Protein AF-A0A4Y2TLR2-F1 (afdb_monomer)

Solvent-accessible surface area (backbone atoms only — not comparable to full-atom values): 9672 Å² total; per-residue (Å²): 110,70,72,55,53,54,49,50,54,50,60,76,41,34,89,65,40,56,84,35,80,48,77,47,79,36,65,54,65,75,53,38,49,61,77,74,69,52,57,63,88,79,41,56,71,67,55,31,55,53,49,62,66,49,66,69,46,48,69,49,66,46,72,44,63,62,88,77,40,55,68,62,54,53,51,71,72,61,75,75,86,65,58,67,70,52,52,52,54,50,49,54,51,51,51,52,48,52,51,52,59,68,67,53,78,76,45,71,67,59,54,50,53,49,49,58,51,41,71,70,31,71,55,49,46,55,49,48,49,29,60,75,74,52,77,63,60,87,88,71,41,53,80,80,50,50,82,49,58,87,47,52,93,76,56,79,85,80,136

Structure (mmCIF, N/CA/C/O backbone):
data_AF-A0A4Y2TLR2-F1
#
_entry.id   AF-A0A4Y2TLR2-F1
#
loop_
_atom_site.group_PDB
_atom_site.id
_atom_site.type_symbol
_atom_site.label_atom_id
_atom_site.label_alt_id
_atom_site.label_comp_id
_atom_site.label_asym_id
_atom_site.label_entity_id
_atom_site.label_seq_id
_atom_site.pdbx_PDB_ins_code
_atom_site.Cartn_x
_atom_site.Cartn_y
_atom_site.Cartn_z
_atom_site.occupancy
_atom_site.B_iso_or_equiv
_atom_site.auth_seq_id
_atom_site.auth_comp_id
_atom_site.auth_asym_id
_atom_site.auth_atom_id
_atom_site.pdbx_PDB_model_num
ATOM 1 N N . MET A 1 1 ? 4.660 -2.291 3.929 1.00 63.34 1 MET A N 1
ATOM 2 C CA . MET A 1 1 ? 3.569 -2.829 3.063 1.00 63.34 1 MET A CA 1
ATOM 3 C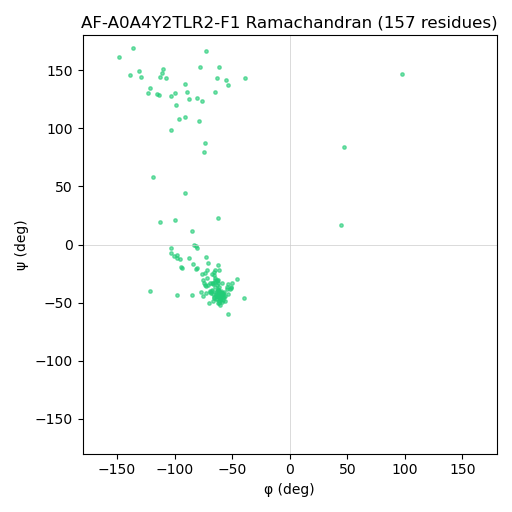 C . MET A 1 1 ? 3.961 -2.770 1.587 1.00 63.34 1 MET A C 1
ATOM 5 O O . MET A 1 1 ? 4.525 -1.770 1.171 1.00 63.34 1 MET A O 1
ATOM 9 N N . GLU A 1 2 ? 3.614 -3.755 0.758 1.00 78.44 2 GLU A N 1
ATOM 10 C CA . GLU A 1 2 ? 3.970 -3.761 -0.679 1.00 78.44 2 GLU A CA 1
ATOM 11 C C . GLU A 1 2 ? 3.371 -2.608 -1.501 1.00 78.44 2 GLU A C 1
ATOM 13 O O . GLU A 1 2 ? 4.027 -2.084 -2.396 1.00 78.44 2 GLU A O 1
ATOM 18 N N . ALA A 1 3 ? 2.163 -2.140 -1.167 1.00 87.50 3 ALA A N 1
ATOM 19 C CA . ALA A 1 3 ? 1.572 -0.959 -1.806 1.00 87.50 3 ALA A CA 1
ATOM 20 C C . ALA A 1 3 ? 2.445 0.302 -1.633 1.00 87.50 3 ALA A C 1
ATOM 22 O O . ALA A 1 3 ? 2.514 1.143 -2.527 1.00 87.50 3 ALA A O 1
ATOM 23 N N . ILE A 1 4 ? 3.139 0.412 -0.496 1.00 87.88 4 ILE A N 1
ATOM 24 C CA . ILE A 1 4 ? 4.076 1.507 -0.216 1.00 87.88 4 ILE A CA 1
ATOM 25 C C . ILE A 1 4 ? 5.344 1.340 -1.045 1.00 87.88 4 ILE A C 1
ATOM 27 O O . ILE A 1 4 ? 5.869 2.329 -1.536 1.00 87.88 4 ILE A O 1
ATOM 31 N N . VAL A 1 5 ? 5.804 0.106 -1.268 1.00 86.69 5 VAL A N 1
ATOM 32 C CA . VAL A 1 5 ? 6.952 -0.169 -2.148 1.00 86.69 5 VAL A CA 1
ATOM 33 C C . VAL A 1 5 ? 6.662 0.294 -3.575 1.00 86.69 5 VAL A C 1
ATOM 35 O O . VAL A 1 5 ? 7.506 0.944 -4.188 1.00 86.69 5 VAL A O 1
ATOM 38 N N . VAL A 1 6 ? 5.455 0.018 -4.078 1.00 90.50 6 VAL A N 1
ATOM 39 C CA . VAL A 1 6 ? 5.010 0.486 -5.399 1.00 90.50 6 VAL A CA 1
ATOM 40 C C . VAL A 1 6 ? 4.984 2.014 -5.461 1.00 90.50 6 VAL A C 1
ATOM 42 O O . VAL A 1 6 ? 5.547 2.595 -6.388 1.00 90.50 6 VAL A O 1
ATOM 45 N N . LEU A 1 7 ? 4.375 2.668 -4.466 1.00 92.38 7 LEU A N 1
ATOM 46 C CA . LEU A 1 7 ? 4.327 4.129 -4.399 1.00 92.38 7 LEU A CA 1
ATOM 47 C C . LEU A 1 7 ? 5.729 4.736 -4.337 1.00 92.38 7 LEU A C 1
ATOM 49 O O . LEU A 1 7 ? 6.034 5.638 -5.108 1.00 92.38 7 LEU A O 1
ATOM 53 N N . TRP A 1 8 ? 6.583 4.215 -3.462 1.00 90.44 8 TRP A N 1
ATOM 54 C CA . TRP A 1 8 ? 7.963 4.655 -3.300 1.00 90.44 8 TRP A CA 1
ATOM 55 C C . TRP A 1 8 ? 8.736 4.559 -4.619 1.00 90.44 8 TRP A C 1
ATOM 57 O O . TRP A 1 8 ? 9.391 5.518 -5.022 1.00 90.44 8 TRP A O 1
ATOM 67 N N . GLY A 1 9 ? 8.600 3.441 -5.342 1.00 90.12 9 GLY A N 1
ATOM 68 C CA . GLY A 1 9 ? 9.171 3.291 -6.680 1.00 90.12 9 GLY A CA 1
ATOM 69 C C . GLY A 1 9 ? 8.684 4.384 -7.632 1.00 90.12 9 GLY A C 1
ATOM 70 O O . GLY A 1 9 ? 9.494 5.055 -8.266 1.00 90.12 9 GLY A O 1
ATOM 71 N N . CYS A 1 10 ? 7.375 4.631 -7.677 1.00 93.12 10 CYS A N 1
ATOM 72 C CA . CYS A 1 10 ? 6.808 5.653 -8.555 1.00 93.12 10 CYS A CA 1
ATOM 73 C C . CYS A 1 10 ? 7.252 7.075 -8.181 1.00 93.12 10 CYS A C 1
ATOM 75 O O . CYS A 1 10 ? 7.478 7.905 -9.058 1.00 93.12 10 CYS A O 1
ATOM 77 N N . GLU A 1 11 ? 7.399 7.374 -6.892 1.00 91.31 11 GLU A N 1
ATOM 78 C CA . GLU A 1 11 ? 7.815 8.698 -6.433 1.00 91.31 11 GLU A CA 1
ATOM 79 C C . GLU A 1 11 ? 9.300 8.973 -6.651 1.00 91.31 11 GLU A C 1
ATOM 81 O O . GLU A 1 11 ? 9.648 10.100 -6.998 1.00 91.31 11 GLU A O 1
ATOM 86 N N . ASN A 1 12 ? 10.166 7.962 -6.556 1.00 89.94 12 ASN A N 1
ATOM 87 C CA . ASN A 1 12 ? 11.582 8.133 -6.896 1.00 89.94 12 ASN A CA 1
ATOM 88 C C . ASN A 1 12 ? 11.812 8.408 -8.378 1.00 89.94 12 ASN A C 1
ATOM 90 O O . ASN A 1 12 ? 12.737 9.132 -8.729 1.00 89.94 12 ASN A O 1
ATOM 94 N N . PHE A 1 13 ? 10.980 7.833 -9.245 1.00 90.69 13 PHE A N 1
ATOM 95 C CA . PHE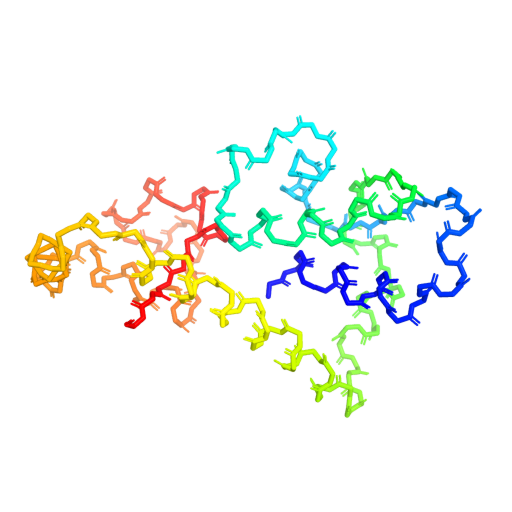 A 1 13 ? 11.050 8.054 -10.688 1.00 90.69 13 PHE A CA 1
ATOM 96 C C . PHE A 1 13 ? 10.011 9.072 -11.165 1.00 90.69 13 PHE A C 1
ATOM 98 O O . PHE A 1 13 ? 9.672 9.094 -12.348 1.00 90.69 13 PHE A O 1
ATOM 105 N N . ARG A 1 14 ? 9.500 9.930 -10.270 1.00 92.50 14 ARG A N 1
ATOM 106 C CA . ARG A 1 14 ? 8.391 10.847 -10.567 1.00 92.50 14 ARG A CA 1
ATOM 107 C C . ARG A 1 14 ? 8.648 11.705 -11.801 1.00 92.50 14 ARG A C 1
ATOM 109 O O . ARG A 1 14 ? 7.735 11.859 -12.611 1.00 92.50 14 ARG A O 1
ATOM 116 N N . ASP A 1 15 ? 9.859 12.230 -11.945 1.00 93.00 15 ASP A N 1
ATOM 117 C CA . ASP A 1 15 ? 10.221 13.129 -13.048 1.00 93.00 15 ASP A CA 1
ATOM 118 C C . ASP A 1 15 ? 10.097 12.443 -14.415 1.00 93.00 15 ASP A C 1
ATOM 120 O O . ASP A 1 15 ? 9.718 13.073 -15.398 1.00 93.00 15 ASP A O 1
ATOM 124 N N . TYR A 1 16 ? 10.317 11.127 -14.460 1.00 93.19 16 TYR A N 1
ATOM 125 C CA . TYR A 1 16 ? 10.137 10.313 -15.661 1.00 93.19 16 TYR A CA 1
ATOM 126 C C . TYR A 1 16 ? 8.681 9.863 -15.828 1.00 93.19 16 TYR A C 1
ATOM 128 O O . TYR A 1 16 ? 8.117 9.920 -16.918 1.00 93.19 16 TYR A O 1
ATOM 136 N N . LEU A 1 17 ? 8.048 9.421 -14.740 1.00 94.88 17 LEU A N 1
ATOM 137 C CA . LEU A 1 17 ? 6.753 8.742 -14.784 1.00 94.88 17 LEU A CA 1
ATOM 138 C C . LEU A 1 17 ? 5.553 9.687 -14.899 1.00 94.88 17 LEU A C 1
ATOM 140 O O . LEU A 1 17 ? 4.487 9.255 -15.327 1.00 94.88 17 LEU A O 1
ATOM 144 N N . THR A 1 18 ? 5.691 10.966 -14.536 1.00 93.38 18 THR A N 1
ATOM 145 C CA . THR A 1 18 ? 4.564 11.921 -14.566 1.00 93.38 18 THR A CA 1
ATOM 146 C C . THR A 1 18 ? 4.054 12.177 -15.989 1.00 93.38 18 THR A C 1
ATOM 148 O O . THR A 1 18 ? 2.872 12.450 -16.179 1.00 93.38 18 THR A O 1
ATOM 151 N N . VAL A 1 19 ? 4.923 12.063 -16.996 1.00 92.25 19 VAL A N 1
ATOM 152 C CA . VAL A 1 19 ? 4.591 12.337 -18.406 1.00 92.25 19 VAL A CA 1
ATOM 153 C C . VAL A 1 19 ? 4.388 11.075 -19.246 1.00 92.25 19 VAL A C 1
ATOM 155 O O . VAL A 1 19 ? 4.046 11.169 -20.422 1.00 92.25 19 VAL A O 1
ATOM 158 N N . MET A 1 20 ? 4.592 9.890 -18.667 1.00 93.56 20 MET A N 1
ATOM 159 C CA . MET A 1 20 ? 4.532 8.620 -19.388 1.00 93.56 20 MET A CA 1
ATOM 160 C C . MET A 1 20 ? 3.328 7.789 -18.960 1.00 93.56 20 MET A C 1
ATOM 162 O O . MET A 1 20 ? 2.937 7.788 -17.795 1.00 93.56 20 MET A O 1
ATOM 166 N N . HIS A 1 21 ? 2.780 7.024 -19.905 1.00 95.38 21 HIS A N 1
ATOM 167 C CA . HIS A 1 21 ? 1.948 5.877 -19.566 1.00 95.38 21 HIS A CA 1
ATOM 168 C C . HIS A 1 21 ? 2.842 4.653 -19.383 1.00 95.38 21 HIS A C 1
ATOM 170 O O . HIS A 1 21 ? 3.616 4.315 -20.280 1.00 95.38 21 HIS A O 1
ATOM 176 N N . PHE A 1 22 ? 2.752 3.991 -18.233 1.00 95.94 22 PHE A N 1
ATOM 177 C CA . PHE A 1 22 ? 3.639 2.877 -17.902 1.00 95.94 22 PHE A CA 1
ATOM 178 C C . PHE A 1 22 ? 2.906 1.693 -17.273 1.00 95.94 22 PHE A C 1
ATOM 180 O O . PHE A 1 22 ? 1.731 1.755 -16.911 1.00 95.94 22 PHE A O 1
ATOM 187 N N . LYS A 1 23 ? 3.620 0.574 -17.155 1.00 95.50 23 LYS A N 1
ATOM 188 C CA . LYS A 1 23 ? 3.108 -0.671 -16.587 1.00 95.50 23 LYS A CA 1
ATOM 189 C C . LYS A 1 23 ? 3.829 -0.983 -15.281 1.00 95.50 23 LYS A C 1
ATOM 191 O O . LYS A 1 23 ? 5.054 -1.012 -15.244 1.00 95.50 23 LYS A O 1
ATOM 196 N N . ILE A 1 24 ? 3.057 -1.238 -14.231 1.00 94.12 24 ILE A N 1
ATOM 197 C CA . ILE A 1 24 ? 3.530 -1.709 -12.932 1.00 94.12 24 ILE A CA 1
ATOM 198 C C . ILE A 1 24 ? 3.325 -3.219 -12.878 1.00 94.12 24 ILE A C 1
ATOM 200 O O . ILE A 1 24 ? 2.199 -3.709 -12.984 1.00 94.12 24 ILE A O 1
ATOM 204 N N . GLU A 1 25 ? 4.414 -3.951 -12.693 1.00 93.44 25 GLU A N 1
ATOM 205 C CA . GLU A 1 25 ? 4.413 -5.402 -12.531 1.00 93.44 25 GLU A CA 1
ATOM 206 C C . GLU A 1 25 ? 4.606 -5.739 -11.048 1.00 93.44 25 GLU A C 1
ATOM 208 O O . GLU A 1 25 ? 5.520 -5.230 -10.401 1.00 93.44 25 GLU A O 1
ATOM 213 N N . THR A 1 26 ? 3.724 -6.566 -10.488 1.00 90.56 26 THR A N 1
ATOM 214 C CA . THR A 1 26 ? 3.786 -6.990 -9.081 1.00 90.56 26 THR A CA 1
ATOM 215 C C . THR A 1 26 ? 3.469 -8.474 -8.954 1.00 90.56 26 THR A C 1
ATOM 217 O O . THR A 1 26 ? 2.633 -8.999 -9.685 1.00 90.56 26 THR A O 1
ATOM 220 N N . ASP A 1 27 ? 4.094 -9.168 -8.010 1.00 88.31 27 ASP A N 1
ATOM 221 C CA . ASP A 1 27 ? 3.734 -10.541 -7.651 1.00 88.31 27 ASP A CA 1
ATOM 222 C C . ASP A 1 27 ? 2.538 -10.616 -6.686 1.00 88.31 27 ASP A C 1
ATOM 224 O O . ASP A 1 27 ? 2.027 -11.703 -6.403 1.00 88.31 27 ASP A O 1
ATOM 228 N N . HIS A 1 28 ? 1.994 -9.470 -6.263 1.00 86.44 28 HIS A N 1
ATOM 229 C CA . HIS A 1 28 ? 0.884 -9.423 -5.323 1.00 86.44 28 HIS A CA 1
ATOM 230 C C . HIS A 1 28 ? -0.465 -9.124 -5.970 1.00 86.44 28 HIS A C 1
ATOM 232 O O . HIS A 1 28 ? -0.887 -7.979 -6.182 1.00 86.44 28 HIS A O 1
ATOM 238 N N . LYS A 1 29 ? -1.222 -10.201 -6.200 1.00 85.62 29 LYS A N 1
ATOM 239 C CA . LYS A 1 29 ? -2.541 -10.157 -6.850 1.00 85.62 29 LYS A CA 1
ATOM 240 C C . LYS A 1 29 ? -3.527 -9.197 -6.194 1.00 85.62 29 LYS A C 1
ATOM 242 O O . LYS A 1 29 ? -4.325 -8.589 -6.905 1.00 85.62 29 LYS A O 1
ATOM 247 N N . ALA A 1 30 ? -3.486 -9.028 -4.870 1.00 85.94 30 ALA A N 1
ATOM 248 C CA . ALA A 1 30 ? -4.459 -8.177 -4.186 1.00 85.94 30 ALA A CA 1
ATOM 249 C C . ALA A 1 30 ? -4.255 -6.676 -4.467 1.00 85.94 30 ALA A C 1
ATOM 251 O O . ALA A 1 30 ? -5.174 -5.893 -4.231 1.00 85.94 30 ALA A O 1
ATOM 252 N N . LEU A 1 31 ? -3.092 -6.257 -4.990 1.00 88.25 31 LEU A N 1
ATOM 253 C CA . LEU A 1 31 ? -2.860 -4.857 -5.361 1.00 88.25 31 LEU A CA 1
ATOM 254 C C . LEU A 1 31 ? -3.578 -4.478 -6.657 1.00 88.25 31 LEU A C 1
ATOM 256 O O . LEU A 1 31 ? -4.028 -3.339 -6.780 1.00 88.25 31 LEU A O 1
ATOM 260 N N . ILE A 1 32 ? -3.766 -5.427 -7.583 1.00 90.81 32 ILE A N 1
ATOM 261 C CA . ILE A 1 32 ? -4.434 -5.158 -8.861 1.00 90.81 32 ILE A CA 1
ATOM 262 C C . ILE A 1 32 ? -5.809 -4.516 -8.644 1.00 90.81 32 ILE A C 1
ATOM 264 O O . ILE A 1 32 ? -5.997 -3.390 -9.104 1.00 90.81 32 ILE A O 1
ATOM 268 N N . PRO A 1 33 ? -6.780 -5.144 -7.946 1.00 90.19 33 PRO A N 1
ATOM 269 C CA . PRO A 1 33 ? -8.104 -4.550 -7.801 1.00 90.19 33 PRO A CA 1
ATOM 270 C C . PRO A 1 33 ? -8.070 -3.243 -7.002 1.00 90.19 33 PRO A C 1
ATOM 272 O O . PRO A 1 33 ? -8.845 -2.344 -7.315 1.00 90.19 33 PRO A O 1
ATOM 275 N N . LYS A 1 34 ? -7.161 -3.098 -6.025 1.00 89.19 34 LYS A N 1
ATOM 276 C CA . LYS A 1 34 ? -7.029 -1.884 -5.199 1.00 89.19 34 LYS A CA 1
ATOM 277 C C . LYS A 1 34 ? -6.666 -0.658 -6.041 1.00 89.19 34 LYS A C 1
ATOM 279 O O . LYS A 1 34 ? -7.286 0.396 -5.892 1.00 89.19 34 LYS A O 1
ATOM 284 N N . PHE A 1 35 ? -5.720 -0.804 -6.966 1.00 89.75 35 PHE A N 1
ATOM 285 C CA . PHE A 1 35 ? -5.235 0.307 -7.789 1.00 89.75 35 PHE A CA 1
ATOM 286 C C . PHE A 1 35 ? -5.938 0.448 -9.143 1.00 89.75 35 PHE A C 1
ATOM 288 O O . PHE A 1 35 ? -5.951 1.549 -9.679 1.00 89.75 35 PHE A O 1
ATOM 295 N N . SER A 1 36 ? -6.587 -0.601 -9.660 1.00 88.00 36 SER A N 1
ATOM 296 C CA . SER A 1 36 ? -7.294 -0.540 -10.953 1.00 88.00 36 SER A CA 1
ATOM 297 C C . SER A 1 36 ? -8.806 -0.309 -10.858 1.00 88.00 36 SER A C 1
ATOM 299 O O . SER A 1 36 ? -9.334 0.469 -11.643 1.00 88.00 36 SER A O 1
ATOM 301 N N . LYS A 1 37 ? -9.519 -0.981 -9.937 1.00 85.50 37 LYS A N 1
ATOM 302 C CA . LYS A 1 37 ? -10.995 -1.088 -9.986 1.00 85.50 37 LYS A CA 1
ATOM 303 C C . LYS A 1 37 ? -11.730 -0.549 -8.762 1.00 85.50 37 LYS A C 1
ATOM 305 O O . LYS A 1 37 ? -12.791 0.035 -8.924 1.00 85.50 37 LYS A O 1
ATOM 310 N N . LYS A 1 38 ? -11.216 -0.785 -7.550 1.00 86.81 38 LYS A N 1
ATOM 311 C CA . LYS A 1 38 ? -11.893 -0.388 -6.303 1.00 86.81 38 LYS A CA 1
ATOM 312 C C . LYS A 1 38 ? -12.033 1.129 -6.219 1.00 86.81 38 LYS A C 1
ATOM 314 O O . LYS A 1 38 ? -11.094 1.831 -6.595 1.00 86.81 38 LYS A O 1
ATOM 319 N N . ASN A 1 39 ? -13.136 1.638 -5.683 1.00 88.31 39 ASN A N 1
ATOM 320 C CA . ASN A 1 39 ? -13.243 3.068 -5.402 1.00 88.31 39 ASN A CA 1
ATOM 321 C C . ASN A 1 39 ? -12.379 3.434 -4.189 1.00 88.31 39 ASN A C 1
ATOM 323 O O . ASN A 1 39 ? -11.877 2.553 -3.490 1.00 88.31 39 ASN A O 1
ATOM 327 N N . LEU A 1 40 ? -12.143 4.730 -3.965 1.00 87.75 40 LEU A N 1
ATOM 328 C CA . LEU A 1 40 ? -11.397 5.180 -2.783 1.00 87.75 40 LEU A CA 1
ATOM 329 C C . LEU A 1 40 ? -12.112 4.756 -1.493 1.00 87.75 40 LEU A C 1
ATOM 331 O O . LEU A 1 40 ? -11.465 4.232 -0.593 1.00 87.75 40 LEU A O 1
ATOM 335 N N . ASP A 1 41 ? -13.437 4.875 -1.455 1.00 87.56 41 ASP A N 1
ATOM 336 C CA . ASP A 1 41 ? -14.249 4.594 -0.265 1.00 87.56 41 ASP A CA 1
ATOM 337 C C . ASP A 1 41 ? -14.203 3.115 0.172 1.00 87.56 41 ASP A C 1
ATOM 339 O O . ASP A 1 41 ? -14.404 2.806 1.343 1.00 87.56 41 ASP A O 1
ATOM 343 N N . ASP A 1 42 ? -13.849 2.202 -0.742 1.00 87.44 42 ASP A N 1
ATOM 344 C CA . ASP A 1 42 ? -13.713 0.760 -0.475 1.00 87.44 42 ASP A CA 1
ATOM 345 C C . ASP A 1 42 ? -12.348 0.369 0.131 1.00 87.44 42 ASP A C 1
ATOM 347 O O . ASP A 1 42 ? -12.049 -0.820 0.312 1.00 87.44 42 ASP A O 1
ATOM 351 N N . LEU A 1 43 ? -11.454 1.338 0.343 1.00 87.88 43 LEU A N 1
ATOM 352 C CA . LEU A 1 43 ? -10.080 1.121 0.792 1.00 87.88 43 LEU A CA 1
ATOM 353 C C . LEU A 1 43 ? -9.889 1.614 2.227 1.00 87.88 43 LEU A C 1
ATOM 355 O O . LEU A 1 43 ? -10.520 2.574 2.655 1.00 87.88 43 LEU A O 1
ATOM 359 N N . SER A 1 44 ? -8.960 1.000 2.965 1.00 87.19 44 SER A N 1
ATOM 360 C CA . SER A 1 44 ? -8.546 1.526 4.271 1.00 87.19 44 SER A CA 1
ATOM 361 C C . SER A 1 44 ? -7.940 2.931 4.126 1.00 87.19 44 SER A C 1
ATOM 363 O O . SER A 1 44 ? -7.342 3.209 3.083 1.00 87.19 44 SER A O 1
ATOM 365 N N . PRO A 1 45 ? -7.997 3.806 5.150 1.00 87.19 45 PRO A N 1
ATOM 366 C CA . PRO A 1 45 ? -7.427 5.160 5.078 1.00 87.19 45 PRO A CA 1
ATOM 367 C C . PRO A 1 45 ? -5.970 5.192 4.589 1.00 87.19 45 PRO A C 1
ATOM 369 O O . PRO A 1 45 ? -5.581 6.045 3.788 1.00 87.19 45 PRO A O 1
ATOM 372 N N . ARG A 1 46 ? -5.174 4.187 4.980 1.00 88.75 46 ARG A N 1
ATOM 373 C CA . ARG A 1 46 ? -3.802 3.986 4.495 1.00 88.75 46 ARG A CA 1
ATOM 374 C C . ARG A 1 46 ? -3.743 3.759 2.983 1.00 88.75 46 ARG A C 1
ATOM 376 O O . ARG A 1 46 ? -2.984 4.424 2.280 1.00 88.75 46 ARG A O 1
ATOM 383 N N . LEU A 1 47 ? -4.555 2.838 2.466 1.00 89.69 47 LEU A N 1
ATOM 384 C CA . LEU A 1 47 ? -4.629 2.544 1.033 1.00 89.69 47 LEU A CA 1
ATOM 385 C C . LEU A 1 47 ? -5.267 3.686 0.235 1.00 89.69 47 LEU A C 1
ATOM 387 O O . LEU A 1 47 ? -4.833 3.933 -0.887 1.00 89.69 47 LEU A O 1
ATOM 391 N N . GLN A 1 48 ? -6.229 4.412 0.810 1.00 90.88 48 GLN A N 1
ATOM 392 C CA . GLN A 1 48 ? -6.775 5.641 0.231 1.00 90.88 48 GLN A CA 1
ATOM 393 C C . GLN A 1 48 ? -5.670 6.673 0.030 1.00 90.88 48 GLN A C 1
ATOM 395 O O . GLN A 1 48 ? -5.501 7.180 -1.077 1.00 90.88 48 GLN A O 1
ATOM 400 N N . ARG A 1 49 ? -4.855 6.929 1.064 1.00 91.31 49 ARG A N 1
ATOM 401 C CA . ARG A 1 49 ? -3.738 7.877 0.980 1.00 91.31 49 ARG A CA 1
ATOM 402 C C . ARG A 1 49 ? -2.730 7.482 -0.095 1.00 91.31 49 ARG A C 1
ATOM 404 O O . ARG A 1 49 ? -2.321 8.328 -0.890 1.00 91.31 49 ARG A O 1
ATOM 411 N N . ILE A 1 50 ? -2.365 6.201 -0.157 1.00 92.56 50 ILE A N 1
ATOM 412 C CA . ILE A 1 50 ? -1.456 5.681 -1.186 1.00 92.56 50 ILE A CA 1
ATOM 413 C C . ILE A 1 50 ? -2.078 5.843 -2.579 1.00 92.56 50 ILE A C 1
ATOM 415 O O . ILE A 1 50 ? -1.426 6.351 -3.489 1.00 92.56 50 ILE A O 1
ATOM 419 N N . LYS A 1 51 ? -3.349 5.466 -2.754 1.00 92.88 51 LYS A N 1
ATOM 420 C CA . LYS A 1 51 ? -4.053 5.579 -4.035 1.00 92.88 51 LYS A CA 1
ATOM 421 C C . LYS A 1 51 ? -4.171 7.026 -4.506 1.00 92.88 51 LYS A C 1
ATOM 423 O O . LYS A 1 51 ? -3.888 7.286 -5.670 1.00 92.88 51 LYS A O 1
ATOM 428 N N . LEU A 1 52 ? -4.495 7.962 -3.615 1.00 93.12 52 LEU A N 1
ATOM 429 C CA . LEU A 1 52 ? -4.522 9.398 -3.909 1.00 93.12 52 LEU A CA 1
ATOM 430 C C . LEU A 1 52 ? -3.163 9.903 -4.408 1.00 93.12 52 LEU A C 1
ATOM 432 O O . LEU A 1 52 ? -3.104 10.633 -5.392 1.00 93.12 52 LEU A O 1
ATOM 436 N N . ARG A 1 53 ? -2.053 9.477 -3.789 1.00 92.69 53 ARG A N 1
ATOM 437 C CA . ARG A 1 53 ? -0.709 9.834 -4.279 1.00 92.69 53 ARG A CA 1
ATOM 438 C C . ARG A 1 53 ? -0.404 9.209 -5.638 1.00 92.69 53 ARG A C 1
ATOM 440 O O . ARG A 1 53 ? 0.265 9.847 -6.443 1.00 92.69 53 ARG A O 1
ATOM 447 N N . MET A 1 54 ? -0.908 8.007 -5.910 1.00 94.12 54 MET A N 1
ATOM 448 C CA . MET A 1 54 ? -0.738 7.332 -7.200 1.00 94.12 54 MET A CA 1
ATOM 449 C C . MET A 1 54 ? -1.555 7.969 -8.335 1.00 94.12 54 MET A C 1
ATOM 451 O O . MET A 1 54 ? -1.182 7.806 -9.491 1.00 94.12 54 MET A O 1
ATOM 455 N N . MET A 1 55 ? -2.629 8.715 -8.044 1.00 93.38 55 MET A N 1
ATOM 456 C CA . MET A 1 55 ? -3.504 9.324 -9.065 1.00 93.38 55 MET A CA 1
ATOM 457 C C . MET A 1 55 ? -2.807 10.351 -9.969 1.00 93.38 55 MET A C 1
ATOM 459 O O . MET A 1 55 ? -3.316 10.650 -11.043 1.00 93.38 55 MET A O 1
ATOM 463 N N . LYS A 1 56 ? -1.638 10.874 -9.573 1.00 92.88 56 LYS A N 1
ATOM 464 C CA . LYS A 1 56 ? -0.820 11.756 -10.426 1.00 92.88 56 LYS A CA 1
ATOM 465 C C . LYS A 1 56 ? -0.107 11.023 -11.570 1.00 92.88 56 LYS A C 1
ATOM 467 O O . LYS A 1 56 ? 0.468 11.675 -12.432 1.00 92.88 56 LYS A O 1
ATOM 472 N N . PHE A 1 57 ? -0.101 9.690 -11.554 1.00 95.31 57 PHE A N 1
ATOM 473 C CA . PHE A 1 57 ? 0.581 8.853 -12.534 1.00 95.31 57 PHE A CA 1
ATOM 474 C C . PHE A 1 57 ? -0.417 8.176 -13.475 1.00 95.31 57 PHE A C 1
ATOM 476 O O . PHE A 1 57 ? -1.474 7.716 -13.046 1.00 95.31 57 PHE A O 1
ATOM 483 N N . SER A 1 58 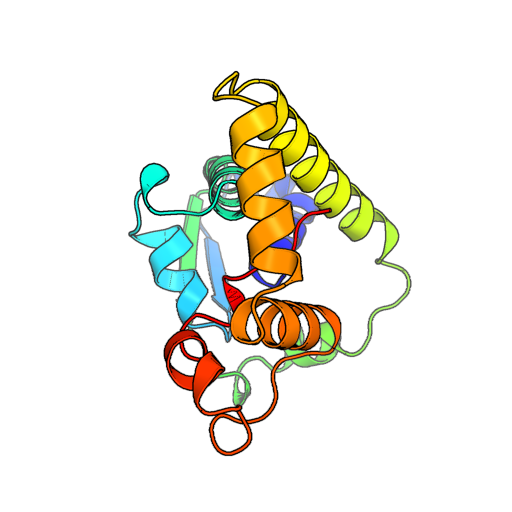? -0.044 8.045 -14.750 1.00 95.50 58 SER A N 1
ATOM 484 C CA . SER A 1 58 ? -0.795 7.270 -15.740 1.00 95.50 58 SER A CA 1
ATOM 485 C C . SER A 1 58 ? -0.202 5.867 -15.850 1.00 95.50 58 SER A C 1
ATOM 487 O O . SER A 1 58 ? 0.894 5.695 -16.379 1.00 95.50 58 SER A O 1
ATOM 489 N N . TYR A 1 59 ? -0.901 4.849 -15.344 1.00 95.69 59 TYR A N 1
ATOM 490 C CA . TYR A 1 59 ? -0.367 3.487 -15.330 1.00 95.69 59 TYR A CA 1
ATOM 491 C C . TYR A 1 59 ? -1.428 2.397 -15.464 1.00 95.69 59 TYR A C 1
ATOM 493 O O . TYR A 1 59 ? -2.607 2.597 -15.176 1.00 95.69 59 TYR A O 1
ATOM 501 N N . ILE A 1 60 ? -0.969 1.206 -15.845 1.00 96.12 60 ILE A N 1
ATOM 502 C CA . ILE A 1 60 ? -1.679 -0.061 -15.655 1.00 96.12 60 ILE A CA 1
ATOM 503 C C . ILE A 1 60 ? -0.914 -0.928 -14.656 1.00 96.12 60 ILE A C 1
ATOM 505 O O . ILE A 1 60 ? 0.314 -0.919 -14.636 1.00 96.12 60 ILE A O 1
ATOM 509 N N . ILE A 1 61 ? -1.624 -1.686 -13.822 1.00 94.56 61 ILE A N 1
ATOM 510 C CA . ILE A 1 61 ? -1.017 -2.620 -12.864 1.00 94.56 61 ILE A CA 1
ATOM 511 C C . ILE A 1 61 ? -1.395 -4.055 -13.223 1.00 94.56 61 ILE A C 1
ATOM 513 O O . ILE A 1 61 ? -2.572 -4.365 -13.420 1.00 94.56 61 ILE A O 1
ATOM 517 N N . VAL A 1 62 ? -0.399 -4.933 -13.314 1.00 94.38 62 VAL A N 1
ATOM 518 C CA . VAL A 1 62 ? -0.576 -6.338 -13.695 1.00 94.38 62 VAL A CA 1
ATOM 519 C C . VAL A 1 62 ? 0.143 -7.261 -12.721 1.00 94.38 62 VAL A C 1
ATOM 521 O O . VAL A 1 62 ? 1.173 -6.908 -12.149 1.00 94.38 62 VAL A O 1
ATOM 524 N N . HIS A 1 63 ? -0.408 -8.460 -12.545 1.00 93.25 63 HIS A N 1
ATOM 525 C CA . HIS A 1 63 ? 0.245 -9.496 -11.758 1.00 93.25 63 HIS A CA 1
ATOM 526 C C . HIS A 1 63 ? 1.163 -10.332 -12.638 1.00 93.25 63 HIS A C 1
ATOM 528 O O . HIS A 1 63 ? 0.710 -10.874 -13.649 1.00 93.25 63 HIS A O 1
ATOM 534 N N . ILE A 1 64 ? 2.392 -10.532 -12.174 1.00 91.06 64 ILE A N 1
ATOM 535 C CA . ILE A 1 64 ? 3.354 -11.462 -12.762 1.00 91.06 64 ILE A CA 1
ATOM 536 C C . ILE A 1 64 ? 3.761 -12.482 -11.695 1.00 91.06 64 ILE A C 1
ATOM 538 O O . ILE A 1 64 ? 4.007 -12.092 -10.554 1.00 91.06 64 ILE A O 1
ATOM 542 N N . PRO A 1 65 ? 3.819 -13.790 -12.008 1.00 88.19 65 PRO A N 1
ATOM 543 C CA . PRO A 1 65 ? 4.300 -14.782 -11.057 1.00 88.19 65 PRO A CA 1
ATOM 544 C C . PRO A 1 65 ? 5.688 -14.411 -10.526 1.00 88.19 65 PRO A C 1
ATOM 546 O O . PRO A 1 65 ? 6.579 -14.078 -11.300 1.00 88.19 65 PRO A O 1
ATOM 549 N N . ARG A 1 66 ? 5.917 -14.563 -9.217 1.00 81.50 66 ARG A N 1
ATOM 550 C CA . ARG A 1 66 ? 7.213 -14.249 -8.584 1.00 81.50 66 ARG A CA 1
ATOM 551 C C . ARG A 1 66 ? 8.418 -14.886 -9.287 1.00 81.50 66 ARG A C 1
ATOM 553 O O . ARG A 1 66 ? 9.485 -14.290 -9.339 1.00 81.50 66 ARG A O 1
ATOM 560 N N . LYS A 1 67 ? 8.237 -16.085 -9.855 1.00 83.31 67 LYS A N 1
ATOM 561 C CA . LYS A 1 67 ? 9.274 -16.798 -10.617 1.00 83.31 67 LYS A CA 1
ATOM 562 C C . LYS A 1 67 ? 9.747 -16.051 -11.861 1.00 83.31 67 LYS A C 1
ATOM 564 O O . LYS A 1 67 ? 10.825 -16.356 -12.322 1.00 83.31 67 LYS A O 1
ATOM 569 N N . GLU A 1 68 ? 8.964 -15.132 -12.406 1.00 84.12 68 GLU A N 1
ATOM 570 C CA . GLU A 1 68 ? 9.328 -14.324 -13.575 1.00 84.12 68 GLU A CA 1
ATOM 571 C C . GLU A 1 68 ? 9.846 -12.934 -13.160 1.00 84.12 68 GLU A C 1
ATOM 573 O O . GLU A 1 68 ? 10.455 -12.227 -13.958 1.00 84.12 68 GLU A O 1
ATOM 578 N N . LEU A 1 69 ? 9.686 -12.559 -11.884 1.00 84.19 69 LEU A N 1
ATOM 579 C CA . LEU A 1 69 ? 10.039 -11.252 -11.330 1.00 84.19 69 LEU A CA 1
ATOM 580 C C . LEU A 1 69 ? 11.482 -11.218 -10.777 1.00 84.19 69 LEU A C 1
ATOM 582 O O . LEU A 1 69 ? 11.740 -10.713 -9.684 1.00 84.19 69 LEU A O 1
ATOM 586 N N . PHE A 1 70 ? 12.442 -11.770 -11.526 1.00 83.31 70 PHE A N 1
ATOM 587 C CA . PHE A 1 70 ? 13.817 -11.989 -11.048 1.00 83.31 70 PHE A CA 1
ATOM 588 C C . PHE A 1 70 ? 14.538 -10.701 -10.634 1.00 83.31 70 PHE A C 1
ATOM 590 O O . PHE A 1 70 ? 15.192 -10.671 -9.595 1.00 83.31 70 PHE A O 1
ATOM 597 N N . ALA A 1 71 ? 14.420 -9.633 -11.430 1.00 83.50 71 ALA A N 1
ATOM 598 C CA . ALA A 1 71 ? 15.136 -8.383 -11.177 1.00 83.50 71 ALA A CA 1
ATOM 599 C C . ALA A 1 71 ? 14.653 -7.698 -9.889 1.00 83.50 71 ALA A C 1
ATOM 601 O O . ALA A 1 71 ? 15.464 -7.340 -9.037 1.00 83.50 71 ALA A O 1
ATOM 602 N N . ALA A 1 72 ? 13.336 -7.562 -9.710 1.00 82.56 72 ALA A N 1
ATOM 603 C CA . ALA A 1 72 ? 12.780 -6.969 -8.497 1.00 82.56 72 ALA A CA 1
ATOM 604 C C . ALA A 1 72 ? 12.936 -7.884 -7.266 1.00 82.56 72 ALA A C 1
ATOM 606 O O . ALA A 1 72 ? 13.226 -7.370 -6.185 1.00 82.56 72 ALA A O 1
ATOM 607 N N . ASP A 1 73 ? 12.850 -9.217 -7.397 1.00 82.75 73 ASP A N 1
ATOM 608 C CA . ASP A 1 73 ? 13.149 -10.136 -6.283 1.00 82.75 73 ASP A CA 1
ATOM 609 C C . ASP A 1 73 ? 14.629 -10.033 -5.864 1.00 82.75 73 ASP A C 1
ATOM 611 O O . ASP A 1 73 ? 14.918 -9.917 -4.676 1.00 82.75 73 ASP A O 1
ATOM 615 N N . ALA A 1 74 ? 15.571 -9.959 -6.813 1.00 83.25 74 ALA A N 1
ATOM 616 C CA . ALA A 1 74 ? 16.996 -9.799 -6.512 1.00 83.25 74 ALA A CA 1
ATOM 617 C C . ALA A 1 74 ? 17.314 -8.445 -5.854 1.00 83.25 74 ALA A C 1
ATOM 619 O O . ALA A 1 74 ? 18.032 -8.397 -4.855 1.00 83.25 74 ALA A O 1
ATOM 620 N N . LEU A 1 75 ? 16.752 -7.348 -6.376 1.00 80.31 75 LEU A N 1
ATOM 621 C CA . LEU A 1 75 ? 16.953 -6.005 -5.821 1.00 80.31 75 LEU A CA 1
ATOM 622 C C . LEU A 1 75 ? 16.305 -5.848 -4.441 1.00 80.31 75 LEU A C 1
ATOM 624 O O . LEU A 1 75 ? 16.898 -5.241 -3.553 1.00 80.31 75 LEU A O 1
ATOM 628 N N . SER A 1 76 ? 15.117 -6.422 -4.228 1.00 77.38 76 SER A N 1
ATOM 629 C CA . SER A 1 76 ? 14.446 -6.367 -2.922 1.00 77.38 76 SER A CA 1
ATOM 630 C C . SER A 1 76 ? 15.176 -7.160 -1.833 1.00 77.38 76 SER A C 1
ATOM 632 O O . SER A 1 76 ? 15.058 -6.814 -0.661 1.00 77.38 76 SER A O 1
ATOM 634 N N . ARG A 1 77 ? 15.957 -8.186 -2.201 1.00 76.06 77 ARG A N 1
ATOM 635 C CA . ARG A 1 77 ? 16.792 -8.966 -1.271 1.00 76.06 77 ARG A CA 1
ATOM 636 C C . ARG A 1 77 ? 18.155 -8.338 -0.985 1.00 76.06 77 ARG A C 1
ATOM 638 O O . ARG A 1 77 ? 18.799 -8.741 -0.022 1.00 76.06 77 ARG A O 1
ATOM 645 N N . ASN A 1 78 ? 18.604 -7.388 -1.805 1.00 71.56 78 ASN A N 1
ATOM 646 C CA . ASN A 1 78 ? 19.930 -6.779 -1.704 1.00 71.56 78 ASN A CA 1
ATOM 647 C C . ASN A 1 78 ? 19.830 -5.269 -1.443 1.00 71.56 78 ASN A C 1
ATOM 649 O O . ASN A 1 78 ? 20.291 -4.437 -2.225 1.00 71.56 78 ASN A O 1
ATOM 653 N N . THR A 1 79 ? 19.166 -4.903 -0.348 1.00 61.88 79 THR A N 1
ATOM 654 C CA . THR A 1 79 ? 18.938 -3.502 0.012 1.00 61.88 79 THR A CA 1
ATOM 655 C C . THR A 1 79 ? 20.189 -2.887 0.642 1.00 61.88 79 THR A C 1
ATOM 657 O O . THR A 1 79 ? 20.498 -3.149 1.801 1.00 61.88 79 THR A O 1
ATOM 660 N N . GLN A 1 80 ? 20.886 -2.025 -0.100 1.00 58.88 80 GLN A N 1
ATOM 661 C CA . GLN A 1 80 ? 21.955 -1.165 0.423 1.00 58.88 80 GLN A CA 1
ATOM 662 C C . GLN A 1 80 ? 21.355 0.175 0.880 1.00 58.88 80 GLN A C 1
ATOM 664 O O . GLN A 1 80 ? 20.921 0.940 0.032 1.00 58.88 80 GLN A O 1
ATOM 669 N N . ASN A 1 81 ? 21.295 0.463 2.187 1.00 54.91 81 ASN A N 1
ATOM 670 C CA . ASN A 1 81 ? 21.039 1.785 2.811 1.00 54.91 81 ASN A CA 1
ATOM 671 C C . ASN A 1 81 ? 19.907 2.701 2.263 1.00 54.91 81 ASN A C 1
ATOM 673 O O . ASN A 1 81 ? 19.844 3.875 2.622 1.00 54.91 81 ASN A O 1
ATOM 677 N N . VAL A 1 82 ? 18.953 2.198 1.467 1.00 59.28 82 VAL A N 1
ATOM 678 C CA . VAL A 1 82 ? 17.800 2.983 0.968 1.00 59.28 82 VAL A CA 1
ATOM 679 C C . VAL A 1 82 ? 16.621 3.028 1.964 1.00 59.28 82 VAL A C 1
ATOM 681 O O . VAL A 1 82 ? 15.522 3.449 1.603 1.00 59.28 82 VAL A O 1
ATOM 684 N N . LEU A 1 83 ? 16.816 2.596 3.219 1.00 61.22 83 LEU A N 1
ATOM 685 C CA . LEU A 1 83 ? 15.746 2.551 4.230 1.00 61.22 83 LEU A CA 1
ATOM 686 C C . LEU A 1 83 ? 15.188 3.945 4.562 1.00 61.22 83 LEU A C 1
ATOM 688 O O . LEU A 1 83 ? 13.971 4.105 4.623 1.00 61.22 83 LEU A O 1
ATOM 692 N N . 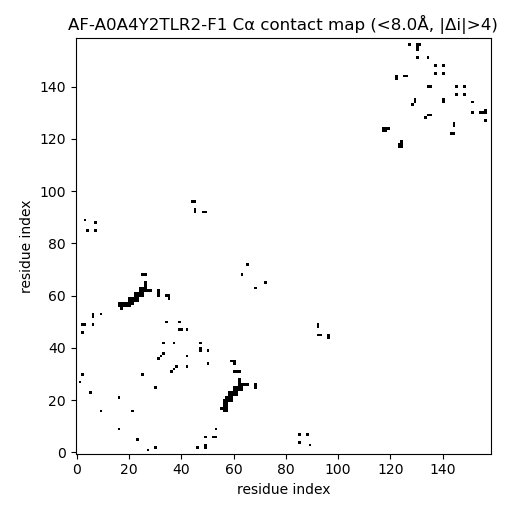TYR A 1 84 ? 16.049 4.961 4.662 1.00 59.41 84 TYR A N 1
ATOM 693 C CA . TYR A 1 84 ? 15.681 6.282 5.189 1.00 59.41 84 TYR A CA 1
ATOM 694 C C . TYR A 1 84 ? 14.501 6.954 4.462 1.00 59.41 84 TYR A C 1
ATOM 696 O O . TYR A 1 84 ? 13.574 7.443 5.097 1.00 59.41 84 TYR A O 1
ATOM 704 N N . LYS A 1 85 ? 14.473 6.926 3.121 1.00 68.12 85 LYS A N 1
ATOM 705 C CA . LYS A 1 85 ? 13.380 7.549 2.342 1.00 68.12 85 LYS A CA 1
ATOM 706 C C . LYS A 1 85 ? 12.067 6.769 2.403 1.00 68.12 85 LYS A C 1
ATOM 708 O O . LYS A 1 85 ? 11.004 7.318 2.128 1.00 68.12 85 LYS A O 1
ATOM 713 N N . ARG A 1 86 ? 12.130 5.464 2.676 1.00 74.19 86 ARG A N 1
ATOM 714 C CA . ARG A 1 86 ? 10.925 4.645 2.835 1.00 74.19 86 ARG A CA 1
ATOM 715 C C . ARG A 1 86 ? 10.279 4.920 4.188 1.00 74.19 86 ARG A C 1
ATOM 717 O O . ARG A 1 86 ? 9.066 5.074 4.235 1.00 74.19 86 ARG A O 1
ATOM 724 N N . GLU A 1 87 ? 11.083 4.985 5.243 1.00 79.44 87 GLU A N 1
ATOM 725 C CA . GLU A 1 87 ? 10.618 5.266 6.605 1.00 79.44 87 GLU A CA 1
ATOM 726 C C . GLU A 1 87 ? 9.919 6.626 6.687 1.00 79.44 87 GLU A C 1
ATOM 728 O O . GLU A 1 87 ? 8.843 6.725 7.266 1.00 79.44 87 GLU A O 1
ATOM 733 N N . G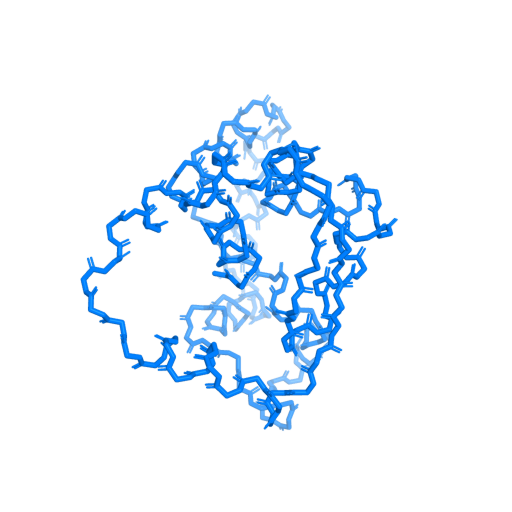LU A 1 88 ? 10.464 7.649 6.022 1.00 82.88 88 GLU A N 1
ATOM 734 C CA . GLU A 1 88 ? 9.839 8.973 5.931 1.00 82.88 88 GLU 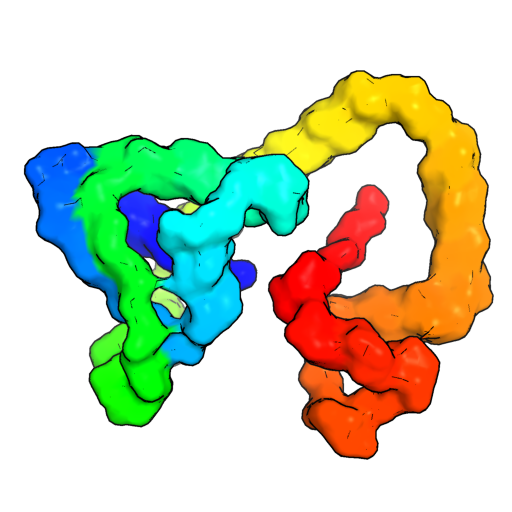A CA 1
ATOM 735 C C . GLU A 1 88 ? 8.455 8.916 5.260 1.00 82.88 88 GLU A C 1
ATOM 737 O O . GLU A 1 88 ? 7.477 9.434 5.797 1.00 82.88 88 GLU A O 1
ATOM 742 N N . LEU A 1 89 ? 8.334 8.211 4.128 1.00 84.62 89 LEU A N 1
ATOM 743 C CA . LEU A 1 89 ? 7.052 8.027 3.439 1.00 84.62 89 LEU A CA 1
ATOM 744 C C . LEU A 1 89 ? 6.029 7.273 4.304 1.00 84.62 89 LEU A C 1
ATOM 746 O O . LEU A 1 89 ? 4.836 7.585 4.272 1.00 84.62 89 LEU A O 1
ATOM 750 N N . GLU A 1 90 ? 6.473 6.259 5.046 1.00 85.75 90 GLU A N 1
ATOM 751 C CA . GLU A 1 90 ? 5.614 5.520 5.973 1.00 85.75 90 GLU A CA 1
ATOM 752 C C . GLU A 1 90 ? 5.146 6.419 7.124 1.00 85.75 90 GLU A C 1
ATOM 754 O O . GLU A 1 90 ? 3.940 6.484 7.371 1.00 85.75 90 GLU A O 1
ATOM 759 N N . ALA A 1 91 ? 6.053 7.193 7.726 1.00 87.25 91 ALA A N 1
ATOM 760 C CA . ALA A 1 91 ? 5.739 8.151 8.781 1.00 87.25 91 ALA A CA 1
ATOM 761 C C . ALA A 1 91 ? 4.757 9.241 8.316 1.00 87.25 91 ALA A C 1
ATOM 763 O O . ALA A 1 91 ? 3.818 9.569 9.037 1.00 87.25 91 ALA A O 1
ATOM 764 N N . GLU A 1 92 ? 4.905 9.765 7.094 1.00 89.19 92 GLU A N 1
ATOM 765 C CA . GLU A 1 92 ? 3.955 10.727 6.517 1.00 89.19 92 GLU A CA 1
ATOM 766 C C . GLU A 1 92 ? 2.545 10.143 6.361 1.00 89.19 92 GLU A C 1
ATOM 768 O O . GLU A 1 92 ? 1.540 10.821 6.601 1.00 89.19 92 GLU A O 1
ATOM 773 N N . ILE A 1 93 ? 2.452 8.890 5.906 1.00 88.19 93 ILE A N 1
ATOM 774 C CA . ILE A 1 93 ? 1.169 8.202 5.747 1.00 88.19 93 ILE A CA 1
ATOM 775 C C . ILE A 1 93 ? 0.529 7.971 7.118 1.00 88.19 93 ILE A C 1
ATOM 777 O O . ILE A 1 93 ? -0.672 8.199 7.266 1.00 88.19 93 ILE A O 1
ATOM 781 N N . ASP A 1 94 ? 1.316 7.569 8.111 1.00 88.00 94 ASP A N 1
ATOM 782 C CA . ASP A 1 94 ? 0.825 7.307 9.461 1.00 88.00 94 ASP A CA 1
ATOM 783 C C . ASP A 1 94 ? 0.394 8.600 10.171 1.00 88.00 94 ASP A C 1
ATOM 785 O O . ASP A 1 94 ? -0.691 8.642 10.754 1.00 88.00 94 ASP A O 1
ATOM 789 N N . ALA A 1 95 ? 1.137 9.699 10.006 1.00 88.56 95 ALA A N 1
ATOM 790 C CA . ALA A 1 95 ? 0.740 11.022 10.491 1.00 88.56 95 ALA A CA 1
ATOM 791 C C . ALA A 1 95 ? -0.591 11.493 9.874 1.00 88.56 95 ALA A C 1
ATOM 793 O O . ALA A 1 95 ? -1.454 12.036 10.567 1.00 88.56 95 ALA A O 1
ATOM 794 N N . PHE A 1 96 ? -0.806 11.245 8.577 1.00 87.56 96 PHE A N 1
ATOM 795 C CA . PHE A 1 96 ? -2.077 11.558 7.917 1.00 87.56 96 PHE A CA 1
ATOM 796 C C . PHE A 1 96 ? -3.247 10.748 8.492 1.00 87.56 96 PHE A C 1
ATOM 798 O O . PHE A 1 96 ? -4.332 11.293 8.699 1.00 87.56 96 PHE A O 1
ATOM 805 N N . ILE A 1 97 ? -3.036 9.461 8.774 1.00 86.12 97 ILE A N 1
ATOM 806 C CA . ILE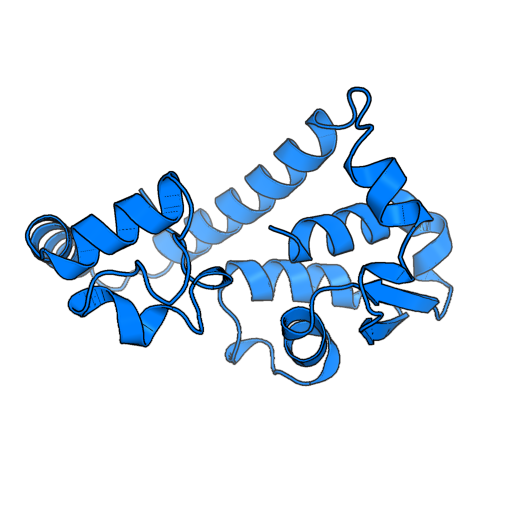 A 1 97 ? -4.057 8.606 9.390 1.00 86.12 97 ILE A CA 1
ATOM 807 C C . ILE A 1 97 ? -4.388 9.116 10.795 1.00 86.12 97 ILE A C 1
ATOM 809 O O . ILE A 1 97 ? -5.562 9.296 11.102 1.00 86.12 97 ILE A O 1
ATOM 813 N N . GLN A 1 98 ? -3.378 9.426 11.612 1.00 84.69 98 GLN A N 1
ATOM 814 C CA . GLN A 1 98 ? -3.571 9.995 12.950 1.00 84.69 98 GLN A CA 1
ATOM 815 C C . GLN A 1 98 ? -4.356 11.313 12.909 1.00 84.69 98 GLN A C 1
ATOM 817 O O . GLN A 1 98 ? -5.267 11.524 13.713 1.00 84.69 98 GLN A O 1
ATOM 822 N N . MET A 1 99 ? -4.061 12.185 11.941 1.00 85.88 99 MET A N 1
ATOM 823 C CA . MET A 1 99 ? -4.801 13.431 11.736 1.00 85.88 99 MET A CA 1
ATOM 824 C C . MET A 1 99 ? -6.284 13.166 11.429 1.00 85.88 99 MET A C 1
ATOM 826 O O . MET A 1 99 ? -7.156 13.783 12.036 1.00 85.88 99 MET A O 1
ATOM 830 N N . ILE A 1 100 ? -6.598 12.224 10.532 1.00 82.94 100 ILE A N 1
ATOM 831 C CA . ILE A 1 100 ? -7.996 11.861 10.247 1.00 82.94 100 ILE A CA 1
ATOM 832 C C . ILE A 1 100 ? -8.667 11.291 11.498 1.00 82.94 100 ILE A C 1
ATOM 834 O O . ILE A 1 100 ? -9.740 11.762 11.874 1.00 82.94 100 ILE A O 1
ATOM 838 N N . THR A 1 101 ? -8.038 10.320 12.161 1.00 78.69 101 THR A N 1
ATOM 839 C CA . THR A 1 101 ? -8.594 9.660 13.349 1.00 78.69 101 THR A CA 1
ATOM 840 C C . THR A 1 101 ? -8.884 10.658 14.470 1.00 78.69 101 THR A C 1
ATOM 842 O O . THR A 1 101 ? -9.946 10.591 15.077 1.00 78.69 101 THR A O 1
ATOM 845 N N . SER A 1 102 ? -7.992 11.623 14.704 1.00 78.12 102 SER A N 1
ATOM 846 C CA . SER A 1 102 ? -8.193 12.682 15.706 1.00 78.12 102 SER A CA 1
ATOM 847 C C . SER A 1 102 ? -9.250 13.720 15.307 1.00 78.12 102 SER A C 1
ATOM 849 O O . SER A 1 102 ? -9.909 14.287 16.178 1.00 78.12 102 SER A O 1
ATOM 851 N N . SER A 1 103 ? -9.450 13.962 14.007 1.00 77.19 103 SER A N 1
ATOM 852 C CA . SER A 1 103 ? -10.478 14.887 13.502 1.00 77.19 103 SER A CA 1
ATOM 853 C C . SER A 1 103 ? -11.900 14.313 13.542 1.00 77.19 103 SER A C 1
ATOM 855 O O . SER A 1 103 ? -12.875 15.062 13.635 1.00 77.19 103 SER A O 1
ATOM 857 N N . LEU A 1 104 ? -12.033 12.984 13.498 1.00 71.25 104 LEU A N 1
ATOM 858 C CA . LEU A 1 104 ? -13.299 12.278 13.646 1.00 71.25 104 LEU A CA 1
ATOM 859 C C . LEU A 1 104 ? -13.718 12.340 15.121 1.00 71.25 104 LEU A C 1
ATOM 861 O O . LEU A 1 104 ? -13.438 11.434 15.897 1.00 71.25 104 LEU A O 1
ATOM 865 N N . GLN A 1 105 ? -14.424 13.400 15.521 1.00 57.22 105 GLN A N 1
ATOM 866 C CA . GLN A 1 105 ? -15.003 13.592 16.866 1.00 57.22 105 GLN A CA 1
ATOM 867 C C . GLN A 1 105 ? -16.065 12.535 17.265 1.00 57.22 105 GLN A C 1
ATOM 869 O O . GLN A 1 105 ? -16.918 12.780 18.120 1.00 57.22 105 GLN A O 1
ATOM 874 N N . ALA A 1 106 ? -16.055 11.343 16.669 1.00 52.88 106 ALA A N 1
ATOM 875 C CA . ALA A 1 106 ? -16.888 10.223 17.068 1.00 52.88 106 ALA A CA 1
ATOM 876 C C . ALA A 1 106 ? -16.339 9.606 18.369 1.00 52.88 106 ALA A C 1
ATOM 878 O O . ALA A 1 106 ? -15.667 8.585 18.357 1.00 52.88 106 ALA A O 1
ATOM 879 N N . ALA A 1 107 ? -16.657 10.262 19.490 1.00 55.94 107 ALA A N 1
ATOM 880 C CA . ALA A 1 107 ? -16.591 9.763 20.863 1.00 55.94 107 ALA A CA 1
ATOM 881 C C . ALA A 1 107 ? -15.282 9.045 21.239 1.00 55.94 107 ALA A C 1
ATOM 883 O O . ALA A 1 107 ? -15.253 7.815 21.284 1.00 55.94 107 ALA A O 1
ATOM 884 N N . SER A 1 108 ? -14.250 9.808 21.625 1.00 66.38 108 SER A N 1
ATOM 885 C CA . SER A 1 108 ? -13.033 9.280 22.276 1.00 66.38 108 SER A CA 1
ATOM 886 C C . SER A 1 108 ? -13.361 8.180 23.292 1.00 66.38 108 SER A C 1
ATOM 888 O O . SER A 1 108 ? -12.851 7.074 23.194 1.00 66.38 108 SER A O 1
ATOM 890 N N . ARG A 1 109 ? -14.373 8.418 24.135 1.00 72.12 109 ARG A N 1
ATOM 891 C CA . ARG A 1 109 ? -14.874 7.452 25.118 1.00 72.12 109 ARG A CA 1
ATOM 892 C C . ARG A 1 109 ? -15.343 6.111 24.533 1.00 72.12 109 ARG A C 1
ATOM 894 O O . ARG A 1 109 ? -15.079 5.078 25.129 1.00 72.12 109 ARG A O 1
ATOM 901 N N . ARG A 1 110 ? -16.044 6.093 23.392 1.00 77.62 110 ARG A N 1
ATOM 902 C CA . ARG A 1 110 ? -16.493 4.828 22.772 1.00 77.62 110 ARG A CA 1
ATOM 903 C C . ARG A 1 110 ? -15.334 4.078 22.131 1.00 77.62 110 ARG A C 1
ATOM 905 O O . ARG A 1 110 ? -15.346 2.853 22.135 1.00 77.62 110 ARG A O 1
ATOM 912 N N . LEU A 1 111 ? -14.363 4.794 21.566 1.00 77.38 111 LEU A N 1
ATOM 913 C CA . LEU A 1 111 ? -13.151 4.172 21.036 1.00 77.38 111 LEU A CA 1
ATOM 914 C C . LEU A 1 111 ? -12.304 3.577 22.166 1.00 77.38 111 LEU A C 1
ATOM 916 O O . LEU A 1 111 ? -11.834 2.453 22.019 1.00 77.38 111 LEU A O 1
ATOM 920 N N . ASP A 1 112 ? -12.204 4.265 23.305 1.00 81.75 112 ASP A N 1
ATOM 921 C CA . ASP A 1 112 ? -11.540 3.754 2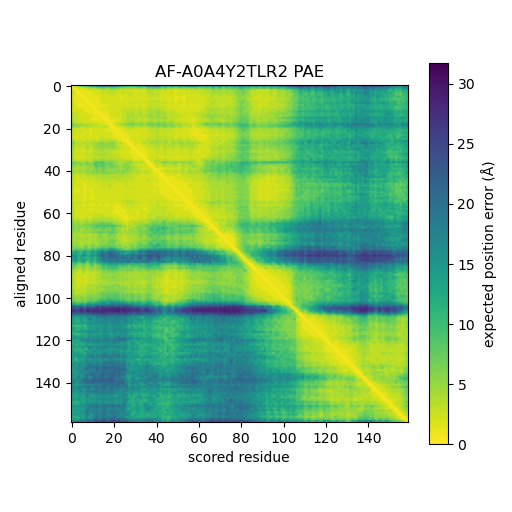4.509 1.00 81.75 112 ASP A CA 1
ATOM 922 C C . ASP A 1 112 ? -12.253 2.503 25.055 1.00 81.75 112 ASP A C 1
ATOM 924 O O . ASP A 1 112 ? -11.614 1.490 25.326 1.00 81.75 112 ASP A O 1
ATOM 928 N N . GLU A 1 113 ? -13.590 2.510 25.120 1.00 85.38 113 GLU A N 1
ATOM 929 C CA . GLU A 1 113 ? -14.382 1.336 25.521 1.00 85.38 113 GLU A CA 1
ATOM 930 C C . GLU A 1 113 ? -14.181 0.145 24.564 1.00 85.38 113 GLU A C 1
ATOM 932 O O . GLU A 1 113 ? -14.034 -0.996 25.008 1.00 85.38 113 GLU A O 1
ATOM 937 N N . ILE A 1 114 ? -14.142 0.391 23.248 1.00 84.88 114 ILE A N 1
ATOM 938 C CA . ILE A 1 114 ? -13.856 -0.650 22.248 1.00 84.88 114 ILE A CA 1
ATOM 939 C C . ILE A 1 114 ? -12.435 -1.183 22.434 1.00 84.88 114 ILE A C 1
ATOM 941 O O . ILE A 1 114 ? -12.251 -2.400 22.431 1.00 84.88 114 ILE A O 1
ATOM 945 N N . ARG A 1 115 ? -11.450 -0.303 22.644 1.00 84.62 115 ARG A N 1
ATOM 946 C CA . ARG A 1 115 ? -10.056 -0.679 22.903 1.00 84.62 115 ARG A CA 1
ATOM 947 C C . ARG A 1 115 ? -9.956 -1.580 24.132 1.00 84.62 115 ARG A C 1
ATOM 949 O O . ARG A 1 115 ? -9.350 -2.644 24.051 1.00 84.62 115 ARG A O 1
ATOM 956 N N . ASP A 1 116 ? -10.597 -1.212 25.237 1.00 87.62 116 ASP A N 1
ATOM 957 C CA . ASP A 1 116 ? -10.579 -1.986 26.482 1.00 87.62 116 ASP A CA 1
ATOM 958 C C . ASP A 1 116 ? -11.199 -3.379 26.329 1.00 87.62 116 ASP A C 1
ATOM 960 O O . ASP A 1 116 ? -10.714 -4.352 26.914 1.00 87.62 116 ASP A O 1
ATOM 964 N N . VAL A 1 117 ? -12.277 -3.495 25.548 1.00 88.31 117 VAL A N 1
ATOM 965 C CA . VAL A 1 117 ? -12.909 -4.790 25.257 1.00 88.31 117 VAL A CA 1
ATOM 966 C C . VAL A 1 117 ? -12.040 -5.616 24.306 1.00 88.31 117 VAL A C 1
ATOM 968 O O . VAL A 1 117 ? -11.844 -6.803 24.555 1.00 88.31 117 VAL A O 1
ATOM 971 N N . GLN A 1 118 ? -11.449 -5.004 23.276 1.00 87.38 118 GLN A N 1
ATOM 972 C CA . GLN A 1 118 ? -10.532 -5.679 22.350 1.00 87.38 118 GLN A CA 1
ATOM 973 C C . GLN A 1 118 ? -9.263 -6.181 23.048 1.00 87.38 118 GLN A C 1
ATOM 975 O O . GLN A 1 118 ? -8.778 -7.261 22.725 1.00 87.38 118 GLN A O 1
ATOM 980 N N . LEU A 1 119 ? -8.752 -5.451 24.043 1.00 85.81 119 LEU A N 1
ATOM 981 C CA . LEU A 1 119 ? -7.613 -5.889 24.852 1.00 85.81 119 LEU A CA 1
ATOM 982 C C . LEU A 1 119 ? -7.924 -7.118 25.708 1.00 85.81 119 LEU A C 1
ATOM 984 O O . LEU A 1 119 ? -6.998 -7.830 26.083 1.00 85.81 119 LEU A O 1
ATOM 988 N N . LYS A 1 120 ? -9.194 -7.378 26.029 1.00 88.88 120 LYS A N 1
ATOM 989 C CA . LYS A 1 120 ? -9.633 -8.558 26.796 1.00 88.88 120 LYS A CA 1
ATOM 990 C C . LYS A 1 120 ? -10.075 -9.713 25.901 1.00 88.88 120 LYS A C 1
ATOM 992 O O . LYS A 1 120 ? -10.146 -10.844 26.375 1.00 88.88 120 LYS A O 1
ATOM 997 N N . ASP A 1 121 ? -10.389 -9.434 24.640 1.00 90.00 121 ASP A N 1
ATOM 998 C CA . ASP A 1 121 ? -10.854 -10.432 23.688 1.00 90.00 121 ASP A CA 1
ATOM 999 C C . ASP A 1 121 ? -9.700 -11.308 23.182 1.00 90.00 121 ASP A C 1
ATOM 1001 O O . ASP A 1 121 ? -8.711 -10.834 22.617 1.00 90.00 121 ASP A O 1
ATOM 1005 N N . GLU A 1 122 ? -9.845 -12.620 23.359 1.00 87.25 122 GLU A N 1
ATOM 1006 C CA . GLU A 1 122 ? -8.821 -13.602 22.992 1.00 87.25 122 GLU A CA 1
ATOM 1007 C C . GLU A 1 122 ? -8.546 -13.619 21.477 1.00 87.25 122 GLU A C 1
ATOM 1009 O O . GLU A 1 122 ? -7.419 -13.878 21.044 1.00 87.25 122 GLU A O 1
ATOM 1014 N N . THR A 1 123 ? -9.558 -13.316 20.654 1.00 86.44 123 THR A N 1
ATOM 1015 C CA . THR A 1 123 ? -9.394 -13.251 19.197 1.00 86.44 123 THR A CA 1
ATOM 1016 C C . THR A 1 123 ? -8.552 -12.038 18.828 1.00 86.44 123 THR A C 1
ATOM 1018 O O . THR A 1 123 ? -7.564 -12.195 18.115 1.00 86.44 123 THR A O 1
ATOM 1021 N N . CYS A 1 124 ? -8.884 -10.852 19.344 1.00 84.88 124 CYS A N 1
ATOM 1022 C CA . CYS A 1 124 ? -8.145 -9.612 19.109 1.00 84.88 124 CYS A CA 1
ATOM 1023 C C . CYS A 1 124 ? -6.696 -9.679 19.611 1.00 84.88 124 CYS A C 1
ATOM 1025 O O . CYS A 1 124 ? -5.798 -9.232 18.896 1.00 84.88 124 CYS A O 1
ATOM 1027 N N . GLN A 1 125 ? -6.439 -10.290 20.772 1.00 85.69 125 GLN A N 1
ATOM 1028 C CA . GLN A 1 125 ? -5.077 -10.497 21.282 1.00 85.69 125 GLN A CA 1
ATOM 1029 C C . GLN A 1 125 ? -4.229 -11.347 20.324 1.00 85.69 125 GLN A C 1
ATOM 1031 O O . GLN A 1 125 ? -3.157 -10.915 19.894 1.00 85.69 125 GLN A O 1
ATOM 1036 N N . LYS A 1 126 ? -4.735 -12.522 19.918 1.00 85.75 126 LYS A N 1
ATOM 1037 C CA . LYS A 1 126 ? -4.047 -13.400 18.952 1.00 85.75 126 LYS A CA 1
ATOM 1038 C C . LYS A 1 126 ? -3.852 -12.715 17.604 1.00 85.75 126 LYS A C 1
ATOM 1040 O O . LYS A 1 126 ? -2.828 -12.891 16.948 1.00 85.75 126 LYS A O 1
ATOM 1045 N N . HIS A 1 127 ? -4.828 -11.914 17.198 1.00 83.50 127 HIS A N 1
ATOM 1046 C CA . HIS A 1 127 ? -4.780 -11.176 15.950 1.00 83.50 127 HIS A CA 1
ATOM 1047 C C . HIS A 1 127 ? -3.715 -10.072 15.968 1.00 83.50 127 HIS A C 1
ATOM 1049 O O . HIS A 1 127 ? -2.992 -9.908 14.986 1.00 83.50 127 HIS A O 1
ATOM 1055 N N . SER A 1 128 ? -3.591 -9.346 17.082 1.00 84.12 128 SER A N 1
ATOM 1056 C CA . SER A 1 128 ? -2.535 -8.352 17.289 1.00 84.12 128 SER A CA 1
ATOM 1057 C C . SER A 1 128 ? -1.154 -9.008 17.241 1.00 84.12 128 SER A C 1
ATOM 1059 O O . SER A 1 128 ? -0.273 -8.564 16.504 1.00 84.12 128 SER A O 1
ATOM 1061 N N . ASP A 1 129 ? -1.006 -10.154 17.910 1.00 85.88 129 ASP A N 1
ATOM 1062 C CA . ASP A 1 129 ? 0.215 -10.958 17.871 1.00 85.88 129 ASP A CA 1
ATOM 1063 C C . ASP A 1 129 ? 0.597 -11.397 16.451 1.00 85.88 129 ASP A C 1
ATOM 1065 O O . ASP A 1 129 ? 1.758 -11.263 16.068 1.00 85.88 129 ASP A O 1
ATOM 1069 N N . TYR A 1 130 ? -0.351 -11.887 15.645 1.00 84.75 130 TYR A N 1
ATOM 1070 C CA . TYR A 1 130 ? -0.079 -12.281 14.257 1.00 84.75 130 TYR A CA 1
ATOM 1071 C C . TYR A 1 130 ? 0.258 -11.101 13.349 1.00 84.75 130 TYR A C 1
ATOM 1073 O O . TYR A 1 130 ? 1.067 -11.245 12.434 1.00 84.75 130 TYR A O 1
ATOM 1081 N N . VAL A 1 131 ? -0.322 -9.927 13.589 1.00 81.25 131 VAL A N 1
ATOM 1082 C CA . VAL A 1 131 ? 0.029 -8.726 12.823 1.00 81.25 131 VAL A CA 1
ATOM 1083 C C . VAL A 1 131 ? 1.446 -8.256 13.170 1.00 81.25 131 VAL A C 1
ATOM 1085 O O . VAL A 1 131 ? 2.199 -7.913 12.262 1.00 81.25 131 VAL A O 1
ATOM 1088 N N . LEU A 1 132 ? 1.837 -8.294 14.449 1.00 80.69 132 LEU A N 1
ATOM 1089 C CA . LEU A 1 132 ? 3.157 -7.846 14.911 1.00 80.69 132 LEU A CA 1
ATOM 1090 C C . LEU A 1 132 ? 4.280 -8.852 14.612 1.00 80.69 132 LEU A C 1
ATOM 1092 O O . LEU A 1 132 ? 5.376 -8.457 14.222 1.00 80.69 132 LEU A O 1
ATOM 1096 N N . LYS A 1 133 ? 4.026 -10.153 14.794 1.00 82.12 133 LYS A N 1
ATOM 1097 C CA . LYS A 1 133 ? 5.028 -11.230 14.645 1.00 82.12 133 LYS A CA 1
ATOM 1098 C C . LYS A 1 133 ? 5.010 -11.886 13.262 1.00 82.12 133 LYS A C 1
ATOM 1100 O O . LYS A 1 133 ? 5.936 -12.619 12.920 1.00 82.12 133 LYS A O 1
ATOM 1105 N N . GLY A 1 134 ? 3.978 -11.620 12.467 1.00 78.31 134 GLY A N 1
ATOM 1106 C CA . GLY A 1 134 ? 3.736 -12.274 11.190 1.00 78.31 134 GLY A CA 1
ATOM 1107 C C . GLY A 1 134 ? 2.731 -13.421 11.300 1.00 78.31 134 GLY A C 1
ATOM 1108 O O . GLY A 1 134 ? 2.627 -14.129 12.302 1.00 78.31 134 GLY A O 1
ATOM 1109 N N . TRP A 1 135 ? 1.972 -13.594 10.224 1.00 81.44 135 TRP A N 1
ATOM 1110 C CA . TRP A 1 135 ? 0.879 -14.553 10.140 1.00 81.44 135 TRP A CA 1
ATOM 1111 C C . TRP A 1 135 ? 1.392 -1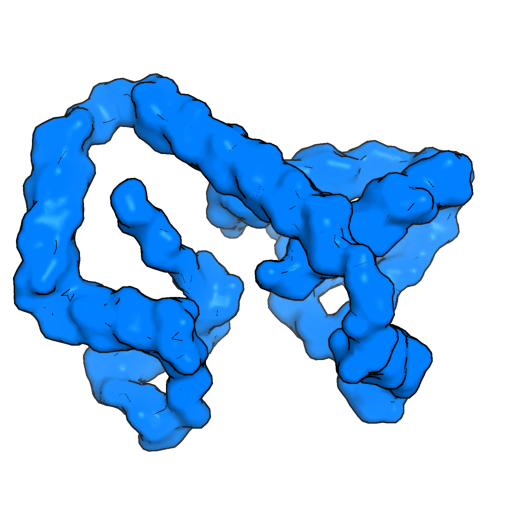5.985 9.842 1.00 81.44 135 TRP A C 1
ATOM 1113 O O . TRP A 1 135 ? 2.101 -16.168 8.847 1.00 81.44 135 TRP A O 1
ATOM 1123 N N . PRO A 1 136 ? 1.039 -17.007 10.652 1.00 81.88 136 PRO A N 1
ATOM 1124 C CA . PRO A 1 136 ? 1.486 -18.403 10.481 1.00 81.88 136 PRO A CA 1
ATOM 1125 C C . PRO A 1 136 ? 0.710 -19.122 9.376 1.00 81.88 136 PRO A C 1
ATOM 1127 O O . PRO A 1 136 ? -0.442 -18.802 9.184 1.00 81.88 136 PRO A O 1
ATOM 1130 N N . SER A 1 137 ? 1.251 -20.134 8.689 1.00 81.56 137 SER A N 1
ATOM 1131 C CA . SER A 1 137 ? 0.569 -20.863 7.588 1.00 81.56 137 SER A CA 1
ATOM 1132 C C . SER A 1 137 ? -0.932 -21.121 7.824 1.00 81.56 137 SER A C 1
ATOM 1134 O O . SER A 1 137 ? -1.314 -21.477 8.930 1.00 81.56 137 SER A O 1
ATOM 1136 N N . LYS A 1 138 ? -1.791 -21.062 6.785 1.00 77.31 138 LYS A N 1
ATOM 1137 C CA . LYS A 1 138 ? -3.265 -21.249 6.894 1.00 77.31 138 LYS A CA 1
ATOM 1138 C C . LYS A 1 138 ? -3.698 -22.458 7.745 1.00 77.31 138 LYS A C 1
ATOM 1140 O O . LYS A 1 138 ? -4.781 -22.443 8.318 1.00 77.31 138 LYS A O 1
ATOM 1145 N N . LYS A 1 139 ? -2.881 -23.515 7.790 1.00 77.00 139 LYS A N 1
ATOM 1146 C CA . LYS A 1 139 ? -3.136 -24.746 8.561 1.00 77.00 139 LYS A CA 1
ATOM 1147 C C . LYS A 1 139 ? -2.792 -24.633 10.054 1.00 77.00 139 LYS A C 1
ATOM 1149 O O . LYS A 1 139 ? -3.271 -25.437 10.838 1.00 77.00 139 LYS A O 1
ATOM 1154 N N . GLU A 1 140 ? -1.955 -23.671 10.416 1.00 81.19 140 GLU A N 1
ATOM 1155 C CA . GLU A 1 140 ? -1.424 -23.407 11.759 1.00 81.19 140 GLU A CA 1
ATOM 1156 C C . GLU A 1 140 ? -2.125 -22.218 12.436 1.00 81.19 140 GLU A C 1
ATOM 1158 O O . GLU A 1 140 ? -1.906 -21.951 13.617 1.00 81.19 140 GLU A O 1
ATOM 1163 N N . VAL A 1 141 ? -2.977 -21.498 11.698 1.00 83.88 141 VAL A N 1
ATOM 1164 C CA . VAL A 1 141 ? -3.778 -20.394 12.232 1.00 83.88 141 VAL A CA 1
ATOM 1165 C C . VAL A 1 141 ? -4.766 -20.933 13.253 1.00 83.88 141 VAL A C 1
ATOM 1167 O O . VAL A 1 141 ? -5.515 -21.871 12.978 1.00 83.88 141 VAL A O 1
ATOM 1170 N N . HIS A 1 142 ? -4.816 -20.289 14.416 1.00 83.94 142 HIS A N 1
ATOM 1171 C CA . HIS A 1 142 ? -5.804 -20.603 15.437 1.00 83.94 142 HIS A CA 1
ATOM 1172 C C . HIS A 1 142 ? -7.238 -20.509 14.885 1.00 83.94 142 HIS A C 1
ATOM 1174 O O . HIS A 1 142 ? -7.559 -19.583 14.139 1.00 83.94 142 HIS A O 1
ATOM 1180 N N . THR A 1 143 ? -8.130 -21.412 15.302 1.00 83.12 143 THR A N 1
ATOM 1181 C CA . THR A 1 143 ? -9.515 -21.512 14.795 1.00 83.12 143 THR A CA 1
ATOM 1182 C C . THR A 1 143 ? -10.272 -20.182 14.847 1.00 83.12 143 THR A C 1
ATOM 1184 O O . THR A 1 143 ? -10.989 -19.842 13.911 1.00 83.12 143 THR A O 1
ATOM 1187 N N . LEU A 1 144 ? -10.052 -19.393 15.905 1.00 83.00 144 LEU A N 1
ATOM 1188 C CA . LEU A 1 144 ? -10.652 -18.061 16.082 1.00 83.00 144 LEU A CA 1
ATOM 1189 C C . LEU A 1 144 ? -10.192 -17.036 15.027 1.00 83.00 144 LEU A C 1
ATOM 1191 O O . LEU A 1 144 ? -10.953 -16.150 14.650 1.00 83.00 144 LEU A O 1
ATOM 1195 N N . CYS A 1 145 ? -8.965 -17.162 14.518 1.00 81.19 145 CYS A N 1
ATOM 1196 C CA . CYS A 1 145 ? -8.376 -16.236 13.548 1.00 81.19 145 CYS A CA 1
ATOM 1197 C C . CYS A 1 145 ? -8.483 -16.741 12.097 1.00 81.19 145 CYS A C 1
ATOM 1199 O O . CYS A 1 145 ? -8.212 -15.990 11.160 1.00 81.19 145 CYS A O 1
ATOM 1201 N N . ALA A 1 146 ? -8.903 -17.994 11.891 1.00 82.50 146 ALA A N 1
ATOM 1202 C CA . ALA A 1 146 ? -9.031 -18.612 10.572 1.00 82.50 146 ALA A CA 1
ATOM 1203 C C . ALA A 1 146 ? -9.909 -17.820 9.573 1.00 82.50 146 ALA A C 1
ATOM 1205 O O . ALA A 1 146 ? -9.515 -17.740 8.405 1.00 82.50 146 ALA A O 1
ATOM 1206 N N . PRO A 1 147 ? -11.036 -17.185 9.974 1.00 83.94 147 PRO A N 1
ATOM 1207 C CA . PRO A 1 147 ? -11.847 -16.371 9.061 1.00 83.94 147 PRO A CA 1
ATOM 1208 C C . PRO A 1 147 ? -11.102 -15.148 8.512 1.00 83.94 147 PRO A C 1
ATOM 1210 O O . PRO A 1 147 ? -11.331 -14.730 7.379 1.00 83.94 147 PRO A O 1
ATOM 1213 N N . TYR A 1 148 ? -10.181 -14.595 9.298 1.00 80.81 148 TYR A N 1
ATOM 1214 C CA . TYR A 1 148 ? -9.454 -13.370 8.971 1.00 80.81 148 TYR A CA 1
ATOM 1215 C C . TYR A 1 148 ? -8.194 -13.626 8.142 1.00 80.81 148 TYR A C 1
ATOM 1217 O O . TYR A 1 148 ? -7.649 -12.693 7.555 1.00 80.81 148 TYR A O 1
ATOM 1225 N N . TRP A 1 149 ? -7.772 -14.891 8.015 1.00 80.69 149 TRP A N 1
ATOM 1226 C CA . TRP A 1 149 ? -6.598 -15.289 7.237 1.00 80.69 149 TRP A CA 1
ATOM 1227 C C . TRP A 1 149 ? -6.606 -14.735 5.810 1.00 80.69 149 TRP A C 1
ATOM 1229 O O . TRP A 1 149 ? -5.572 -14.355 5.274 1.00 80.69 149 TRP A O 1
ATOM 1239 N N . GLN A 1 150 ? -7.777 -14.679 5.174 1.00 77.38 150 GLN A N 1
ATOM 1240 C CA . GLN A 1 150 ? -7.895 -14.212 3.793 1.00 77.38 150 GLN A CA 1
ATOM 1241 C C . GLN A 1 150 ? -7.552 -12.722 3.634 1.00 77.38 150 GLN A C 1
ATOM 1243 O O . GLN A 1 150 ? -7.090 -12.317 2.568 1.00 77.38 150 GLN A O 1
ATOM 1248 N N . ASN A 1 151 ? -7.720 -11.941 4.702 1.00 73.44 151 ASN A N 1
ATOM 1249 C CA . ASN A 1 151 ? -7.464 -10.506 4.739 1.00 73.44 151 ASN A CA 1
ATOM 1250 C C . ASN A 1 151 ? -6.277 -10.166 5.654 1.00 73.44 151 ASN A C 1
ATOM 1252 O O . ASN A 1 151 ? -6.138 -9.021 6.071 1.00 73.44 151 ASN A O 1
ATOM 1256 N N . CYS A 1 152 ? -5.407 -11.132 5.968 1.00 72.62 152 CYS A N 1
ATOM 1257 C CA . CYS A 1 152 ? -4.318 -10.961 6.932 1.00 72.62 152 CYS A CA 1
ATOM 1258 C C . CYS A 1 152 ? -3.395 -9.772 6.619 1.00 72.62 152 CYS A C 1
ATOM 1260 O O . CYS A 1 152 ? -2.987 -9.047 7.522 1.00 72.62 152 CYS A O 1
ATOM 1262 N N . TYR A 1 153 ? -3.134 -9.523 5.333 1.00 67.12 153 TYR A N 1
ATOM 1263 C CA . TYR A 1 153 ? -2.315 -8.407 4.847 1.00 67.12 153 TYR A CA 1
ATOM 1264 C C . TYR A 1 153 ? -3.057 -7.062 4.779 1.00 67.12 153 TYR A C 1
ATOM 1266 O O . TYR A 1 153 ? -2.473 -6.052 4.388 1.00 67.12 153 TYR A O 1
ATOM 1274 N N . GLU A 1 154 ? -4.352 -7.041 5.094 1.00 68.00 154 GLU A N 1
ATOM 1275 C CA . GLU A 1 154 ? -5.169 -5.823 5.147 1.00 68.00 154 GLU A CA 1
ATOM 1276 C C . GLU A 1 154 ? -5.371 -5.317 6.575 1.00 68.00 154 GLU A C 1
ATOM 1278 O O . GLU A 1 154 ? -5.867 -4.206 6.755 1.00 68.00 154 GLU A O 1
ATOM 1283 N N . ILE A 1 155 ? -4.985 -6.111 7.574 1.00 74.44 155 ILE A N 1
ATOM 1284 C CA . ILE A 1 155 ? -5.237 -5.818 8.979 1.00 74.44 155 ILE A CA 1
ATOM 1285 C C . ILE A 1 155 ? -3.976 -5.219 9.597 1.00 74.44 155 ILE A C 1
ATOM 1287 O O . ILE A 1 155 ? -2.876 -5.747 9.445 1.00 74.44 155 ILE A O 1
ATOM 1291 N N . SER A 1 156 ? -4.151 -4.099 10.289 1.00 70.94 156 SER A N 1
ATOM 1292 C CA . SER A 1 156 ? -3.095 -3.362 10.979 1.00 70.94 156 SER A CA 1
ATOM 1293 C C . SER A 1 156 ? -3.516 -3.084 12.416 1.00 70.94 156 SER A C 1
ATOM 1295 O O . SER A 1 156 ? -4.690 -2.817 12.668 1.00 70.94 156 SER A O 1
ATOM 1297 N N . VAL A 1 157 ? -2.555 -3.119 13.335 1.00 74.56 157 VAL A N 1
ATOM 1298 C CA . VAL A 1 157 ? -2.740 -2.689 14.725 1.00 74.56 157 VAL A CA 1
ATOM 1299 C C . VAL A 1 157 ? -2.385 -1.207 14.809 1.00 74.56 157 VAL A C 1
ATOM 1301 O O . VAL A 1 157 ? -1.430 -0.769 14.167 1.00 74.56 157 VAL A O 1
ATOM 1304 N N . GLN A 1 158 ? -3.184 -0.444 15.546 1.00 66.38 158 GLN A N 1
ATOM 1305 C CA . GLN A 1 158 ? -2.974 0.978 15.794 1.00 66.38 158 GLN A CA 1
ATOM 1306 C C . GLN A 1 158 ? -2.905 1.183 17.310 1.00 66.38 158 GLN A C 1
ATOM 1308 O O . GLN A 1 158 ? -3.760 0.655 18.023 1.00 66.38 158 GLN A O 1
ATOM 1313 N N . ASP A 1 159 ? -1.873 1.893 17.772 1.00 55.72 159 ASP A N 1
ATOM 1314 C CA . ASP A 1 159 ? -1.656 2.214 19.192 1.00 55.72 159 ASP A CA 1
ATOM 1315 C C . ASP A 1 159 ? -2.560 3.346 19.703 1.00 55.72 159 ASP A C 1
ATOM 1317 O O . ASP A 1 159 ? -2.896 4.254 18.904 1.00 55.72 159 ASP A O 1
#

Radius of gyration: 17.94 Å; Cα contacts (8 Å, |Δi|>4): 106; chains: 1; bounding box: 39×40×46 Å

Foldseek 3Di:
DVLLVQLLVCVVCVVPFLPDEEEAEDQDPVVQCLQPPDDLVRADLLSSVSNVSCVSGHYHYDYDHPVVVVVCVVDVVDDDPPVPVSVVSVVVSVVVVVVVVVVPVPDPPVVVVVVVVLVVDPLSVVLQVCLVVHPDPLVPDDPSCNVCVVVSVRDDDDD

Mean predicted aligned error: 9.51 Å

Organism: Araneus ventricosus (NCBI:txid182803)

Sequence (159 aa):
MEAIVVLWGCENFRDYLTVMHFKIETDHKALIPKFSKKNLDDLSPRLQRIKLRMMKFSYIIVHIPRKELFAADALSRNTQNVLYKREELEAEIDAFIQMITSSLQAASRRLDEIRDVQLKDETCQKHSDYVLKGWPSKKEVHTLCAPYWQNCYEISVQD

Nearest PDB structures (foldseek):
  8r0s-assembly1_A  TM=7.320E-01  e=6.539E-02  Cauliflower mosaic virus
  8vhc-assembly1_B  TM=2.937E-01  e=4.731E+00  Homo sapiens
  8hb9-assembly3_CCC  TM=2.986E-01  e=7.664E+00  Homo sapiens

Secondary structure (DSSP, 8-state):
-HHHHHHHHHHHTHHHHTTSEEEEEES-TTHHHHHHT--STTS-HHHHHHHHHHTTSEEEEEE--GGG-HHHHHHHHS--STHHHHHHHHHHHHHHHHHHHHH--S-HHHHHHHHHHHHH-HHHHHHHHHHHH----TTTS-TTTGGGGGGGGG-----

pLDDT: mean 83.47, std 9.53, range [52.88, 96.12]

InterPro domains:
  IPR041373 Reverse transcriptase, RNase H-like domain [PF17917] (2-57)
  IPR043502 DNA/RNA polymerase superfamily [SSF56672] (2-63)